Protein AF-A0A2H3SXL0-F1 (afdb_monomer)

Solvent-accessible surface area (backbone atoms only — not comparable to full-atom values): 7342 Å² total; per-residue (Å²): 121,72,56,45,96,79,16,32,22,72,13,14,60,85,78,70,38,66,89,42,38,58,94,63,51,88,73,89,79,75,56,72,68,58,49,50,48,44,46,44,68,33,35,50,31,64,29,36,54,74,67,65,62,63,56,54,51,46,49,56,38,41,76,73,72,44,81,71,60,75,36,33,37,27,50,45,68,53,33,50,78,38,54,91,48,42,65,59,55,35,55,49,27,75,74,65,36,80,85,53,59,82,86,55,67,75,38,79,56,24,50,33,62,69,35,34,47,70,71,54,60,80,87,78,81,130

InterPro domains:
  IPR059407 Domain of unknown function DUF8363 [PF27939] (4-64)

Foldseek 3Di:
DDADLQQAQACDLLVPDNPHHVVPDPDDDDPLVSLQVSQLLQFLAGYHPPPVVSLVSQVVCVVVPHDHHQGGHADSVVSNVCVVVVVVVVVVCVVVPSVPCPPRDGHQCTNGPVSVCVNDPPPPDD

Radius of gyration: 14.35 Å; Cα contacts (8 Å, |Δi|>4): 161; chains: 1; bounding box: 34×25×45 Å

pLDDT: mean 81.83, std 9.7, range [38.41, 93.0]

Structure (mmCIF, N/CA/C/O backbone):
data_AF-A0A2H3SXL0-F1
#
_entry.id   AF-A0A2H3SXL0-F1
#
loop_
_atom_site.group_PDB
_atom_site.id
_atom_site.type_symbol
_atom_site.label_atom_id
_atom_site.label_alt_id
_atom_site.label_comp_id
_atom_site.label_asym_id
_atom_site.label_entity_id
_atom_site.label_seq_id
_atom_site.pdbx_PDB_ins_code
_atom_site.Cartn_x
_atom_site.Cartn_y
_atom_site.Cartn_z
_atom_site.occupancy
_atom_site.B_iso_or_equiv
_atom_site.auth_seq_id
_atom_site.auth_comp_id
_atom_site.auth_asym_id
_atom_site.auth_atom_id
_atom_site.pdbx_PDB_model_num
ATOM 1 N N . MET A 1 1 ? 0.349 0.806 12.535 1.00 66.62 1 MET A N 1
ATOM 2 C CA . MET A 1 1 ? -0.705 1.446 11.715 1.00 66.62 1 MET A CA 1
ATOM 3 C C . MET A 1 1 ? -1.186 2.740 12.365 1.00 66.62 1 MET A C 1
ATOM 5 O O . MET A 1 1 ? -2.230 2.785 13.002 1.00 66.62 1 MET A O 1
ATOM 9 N N . LYS A 1 2 ? -0.429 3.826 12.196 1.00 69.19 2 LYS A N 1
ATOM 10 C CA . LYS A 1 2 ? -0.882 5.171 12.572 1.00 69.19 2 LYS A CA 1
ATOM 11 C C . LYS A 1 2 ? -1.095 5.959 11.284 1.00 69.19 2 LYS A C 1
ATOM 13 O O . LYS A 1 2 ? -0.175 6.605 10.792 1.00 69.19 2 LYS A O 1
ATOM 18 N N . ALA A 1 3 ? -2.269 5.788 10.679 1.00 69.06 3 ALA A N 1
ATOM 19 C CA . ALA A 1 3 ? -2.674 6.589 9.530 1.00 69.06 3 ALA A CA 1
ATOM 20 C C . ALA A 1 3 ? -3.177 7.951 10.018 1.00 69.06 3 ALA A C 1
ATOM 22 O O . ALA A 1 3 ? -3.824 8.047 11.058 1.00 69.06 3 ALA A O 1
ATOM 23 N N . SER A 1 4 ? -2.845 9.002 9.277 1.00 71.25 4 SER A N 1
ATOM 24 C CA . SER A 1 4 ? -3.413 10.334 9.470 1.00 71.25 4 SER A CA 1
ATOM 25 C C . SER A 1 4 ? -4.913 10.345 9.155 1.00 71.25 4 SER A C 1
ATOM 27 O O . SER A 1 4 ? -5.441 9.402 8.563 1.00 71.25 4 SER A O 1
ATOM 29 N N . GLU A 1 5 ? -5.592 11.446 9.475 1.00 68.56 5 GLU A N 1
ATOM 30 C CA . GLU A 1 5 ? -6.991 11.698 9.083 1.00 68.56 5 GLU A CA 1
ATOM 31 C C . GLU A 1 5 ? -7.210 11.594 7.562 1.00 68.56 5 GLU A C 1
ATOM 33 O O . GLU A 1 5 ? -8.303 11.289 7.090 1.00 68.56 5 GLU A O 1
ATOM 38 N N . HIS A 1 6 ? -6.145 11.762 6.775 1.00 70.44 6 HIS A N 1
ATOM 39 C CA . HIS A 1 6 ? -6.169 11.593 5.326 1.00 70.44 6 HIS A CA 1
ATOM 40 C C . HIS A 1 6 ? -6.053 10.135 4.867 1.00 70.44 6 HIS A C 1
ATOM 42 O O . HIS A 1 6 ? -5.984 9.894 3.667 1.00 70.44 6 HIS A O 1
ATOM 48 N N . GLY A 1 7 ? -6.029 9.164 5.783 1.00 70.88 7 GLY A N 1
ATOM 49 C CA . GLY A 1 7 ? -5.987 7.737 5.466 1.00 70.88 7 GLY A CA 1
ATOM 50 C C . GLY A 1 7 ? -4.611 7.218 5.044 1.00 70.88 7 GLY A C 1
ATOM 51 O O . GLY A 1 7 ? -4.503 6.112 4.525 1.00 70.88 7 GLY A O 1
ATOM 52 N N . LEU A 1 8 ? -3.551 8.000 5.269 1.00 79.25 8 LEU A N 1
ATOM 53 C CA . LEU A 1 8 ? -2.185 7.649 4.879 1.00 79.25 8 LEU A CA 1
ATOM 54 C C . LEU A 1 8 ? -1.213 7.729 6.043 1.00 79.25 8 LEU A C 1
ATOM 56 O O . LEU A 1 8 ? -1.361 8.566 6.937 1.00 79.25 8 LEU A O 1
ATOM 60 N N . MET A 1 9 ? -0.184 6.888 5.998 1.00 82.38 9 MET A N 1
ATOM 61 C CA . MET A 1 9 ? 0.894 6.879 6.981 1.00 82.38 9 MET A CA 1
ATOM 62 C C . MET A 1 9 ? 2.023 7.822 6.560 1.00 82.38 9 MET A C 1
ATOM 64 O O . MET A 1 9 ? 2.533 7.738 5.446 1.00 82.38 9 MET A O 1
ATOM 68 N N . LYS A 1 10 ? 2.412 8.723 7.466 1.00 82.75 10 LYS A N 1
ATOM 69 C CA . LYS A 1 10 ? 3.591 9.581 7.306 1.00 82.75 10 LYS A CA 1
ATOM 70 C C . LYS A 1 10 ? 4.805 8.823 7.826 1.00 82.75 10 LYS A C 1
ATOM 72 O O . LYS A 1 10 ? 4.890 8.574 9.023 1.00 82.75 10 LYS A O 1
ATOM 77 N N . GLY A 1 11 ? 5.686 8.420 6.923 1.00 82.38 11 GLY A N 1
ATOM 78 C CA . GLY A 1 11 ? 6.847 7.604 7.242 1.00 82.38 11 GLY A CA 1
ATOM 79 C C . GLY A 1 11 ? 7.587 7.174 5.984 1.00 82.38 11 GLY A C 1
ATOM 80 O O . GLY A 1 11 ? 7.357 7.728 4.906 1.00 82.38 11 GLY A O 1
ATOM 81 N N . CYS A 1 12 ? 8.453 6.183 6.126 1.00 82.00 12 CYS A N 1
ATOM 82 C CA . CYS A 1 12 ? 9.214 5.618 5.033 1.00 82.00 12 CYS A CA 1
ATOM 83 C C . CYS A 1 12 ? 8.630 4.245 4.694 1.00 82.00 12 CYS A C 1
ATOM 85 O O . CYS A 1 12 ? 8.670 3.356 5.554 1.00 82.00 12 CYS A O 1
ATOM 87 N N . PRO A 1 13 ? 8.087 4.053 3.476 1.00 77.75 13 PRO A N 1
ATOM 88 C CA . PRO A 1 13 ? 7.635 2.740 3.046 1.00 77.75 13 PRO A CA 1
ATOM 89 C C . PRO A 1 13 ? 8.784 1.735 3.070 1.00 77.75 13 PRO A C 1
ATOM 91 O O . PRO A 1 13 ? 8.591 0.650 3.601 1.00 77.75 13 PRO A O 1
ATOM 94 N N . TRP A 1 14 ? 9.981 2.117 2.612 1.00 76.50 14 TRP A N 1
ATOM 95 C CA . TRP A 1 14 ? 11.122 1.209 2.472 1.00 76.50 14 TRP A CA 1
ATOM 96 C C . TRP A 1 14 ? 11.646 0.660 3.787 1.00 76.50 14 TRP A C 1
ATOM 98 O O . TRP A 1 14 ? 11.790 -0.546 3.945 1.00 76.50 14 TRP A O 1
ATOM 108 N N . CYS A 1 15 ? 11.845 1.530 4.770 1.00 78.31 15 CYS A N 1
ATOM 109 C CA . CYS A 1 15 ? 12.236 1.102 6.108 1.00 78.31 15 CYS A CA 1
ATOM 110 C C . CYS A 1 15 ? 11.034 0.642 6.953 1.00 78.31 15 CYS A C 1
ATOM 112 O O . CYS A 1 15 ? 11.205 0.330 8.128 1.00 78.31 15 CYS A O 1
ATOM 114 N N . ASN A 1 16 ? 9.814 0.659 6.394 1.00 77.81 16 ASN A N 1
ATOM 115 C CA . ASN A 1 16 ? 8.550 0.369 7.076 1.00 77.81 16 ASN A CA 1
ATOM 116 C C . ASN A 1 16 ? 8.433 1.050 8.460 1.00 77.81 16 ASN A C 1
ATOM 118 O O . ASN A 1 16 ? 7.953 0.465 9.433 1.00 77.81 16 ASN A O 1
ATOM 122 N N . THR A 1 17 ? 8.869 2.307 8.555 1.00 79.19 17 THR A N 1
ATOM 123 C CA . THR A 1 17 ? 8.953 3.061 9.817 1.00 79.19 17 THR A CA 1
ATOM 124 C C . THR A 1 17 ? 8.214 4.389 9.726 1.00 79.19 17 THR A C 1
ATOM 126 O O . THR A 1 17 ? 7.967 4.915 8.642 1.00 79.19 17 THR A O 1
ATOM 129 N N . LEU A 1 18 ? 7.849 4.942 10.882 1.00 82.69 18 LEU A N 1
ATOM 130 C CA . LEU A 1 18 ? 7.284 6.289 11.012 1.00 82.69 18 LEU A CA 1
ATOM 131 C C . LEU A 1 18 ? 8.315 7.320 11.483 1.00 82.69 18 LEU A C 1
ATOM 133 O O . LEU A 1 18 ? 7.977 8.492 11.611 1.00 82.69 18 LEU A O 1
ATOM 137 N N . GLU A 1 19 ? 9.549 6.892 11.751 1.00 84.94 19 GLU A N 1
ATOM 138 C CA . GLU A 1 19 ? 10.606 7.740 12.313 1.00 84.94 19 GLU A CA 1
ATOM 139 C C . GLU A 1 19 ? 11.181 8.733 11.300 1.00 84.94 19 GLU A C 1
ATOM 141 O O . GLU A 1 19 ? 11.558 9.844 11.664 1.00 84.94 19 GLU A O 1
ATOM 146 N N . HIS A 1 20 ? 11.216 8.360 10.021 1.00 82.06 20 HIS A N 1
ATOM 147 C CA . HIS A 1 20 ? 11.657 9.225 8.933 1.00 82.06 20 HIS A CA 1
ATOM 148 C C . HIS A 1 20 ? 10.710 9.111 7.739 1.00 82.06 20 HIS A C 1
ATOM 150 O O . HIS A 1 20 ? 9.990 8.126 7.592 1.00 82.06 20 HIS A O 1
ATOM 156 N N . SER A 1 21 ? 10.687 10.139 6.893 1.00 82.56 21 SER A N 1
ATOM 157 C CA . SER A 1 21 ? 9.933 10.128 5.636 1.00 82.56 21 SER A CA 1
ATOM 158 C C . SER A 1 21 ? 10.751 9.488 4.518 1.00 82.56 21 SER A C 1
ATOM 160 O O . SER A 1 21 ? 11.973 9.426 4.614 1.00 82.56 21 SER A O 1
ATOM 162 N N . LEU A 1 22 ? 10.098 9.096 3.423 1.00 77.56 22 LEU A N 1
ATOM 163 C CA . LEU A 1 22 ? 10.788 8.648 2.210 1.00 77.56 22 LEU A CA 1
ATOM 164 C C . LEU A 1 22 ? 11.887 9.627 1.745 1.00 77.56 22 LEU A C 1
ATOM 166 O O . LEU A 1 22 ? 12.983 9.199 1.404 1.00 77.56 22 LEU A O 1
ATOM 170 N N . ALA A 1 23 ? 11.622 10.937 1.793 1.00 79.88 23 ALA A N 1
ATOM 171 C CA . ALA A 1 23 ? 12.577 11.970 1.380 1.00 79.88 23 ALA A CA 1
ATOM 172 C C . ALA A 1 23 ? 13.840 12.032 2.260 1.00 79.88 23 ALA A C 1
ATOM 174 O O . ALA A 1 23 ? 14.871 12.523 1.816 1.00 79.88 23 ALA A O 1
ATOM 175 N N . ASN A 1 24 ? 13.757 11.521 3.492 1.00 82.25 24 ASN A N 1
ATOM 176 C CA . ASN A 1 24 ? 14.852 11.491 4.460 1.00 82.25 24 ASN A CA 1
ATOM 177 C C . ASN A 1 24 ? 15.330 10.054 4.727 1.00 82.25 24 ASN A C 1
ATOM 179 O O . ASN A 1 24 ? 15.856 9.776 5.805 1.00 82.25 24 ASN A O 1
ATOM 183 N N . CYS A 1 25 ? 15.083 9.120 3.804 1.00 81.19 25 CYS A N 1
ATOM 184 C CA . CYS A 1 25 ? 15.519 7.741 3.972 1.00 81.19 25 CYS A CA 1
ATOM 185 C C . CYS A 1 25 ? 17.052 7.651 3.863 1.00 81.19 25 CYS A C 1
ATOM 187 O O . CYS A 1 25 ? 17.608 8.093 2.857 1.00 81.19 25 CYS A O 1
ATOM 189 N N . PRO A 1 26 ? 17.754 7.106 4.877 1.00 81.81 26 PRO A N 1
ATOM 190 C CA . PRO A 1 26 ? 19.208 6.947 4.829 1.00 81.81 26 PRO A CA 1
ATOM 191 C C . PRO A 1 26 ? 19.640 5.801 3.902 1.00 81.81 26 PRO A C 1
ATOM 193 O O . PRO A 1 26 ? 20.804 5.726 3.507 1.00 81.81 26 PRO A O 1
ATOM 196 N N . GLU A 1 27 ? 18.715 4.903 3.561 1.00 74.75 27 GLU A N 1
ATOM 197 C CA . GLU A 1 27 ? 18.965 3.796 2.649 1.00 74.75 27 GLU A CA 1
ATOM 198 C C . GLU A 1 27 ? 18.832 4.264 1.199 1.00 74.75 27 GLU A C 1
ATOM 200 O O . GLU A 1 27 ? 17.849 4.884 0.800 1.00 74.75 27 GLU A O 1
ATOM 205 N N . THR A 1 28 ? 19.858 3.981 0.399 1.00 61.69 28 THR A N 1
ATOM 206 C CA . THR A 1 28 ? 19.991 4.517 -0.964 1.00 61.69 28 THR A CA 1
ATOM 207 C C . THR A 1 28 ? 19.679 3.493 -2.053 1.00 61.69 28 THR A C 1
ATOM 209 O O . THR A 1 28 ? 19.610 3.861 -3.226 1.00 61.69 28 THR A O 1
ATOM 212 N N . LYS A 1 29 ? 19.489 2.212 -1.703 1.00 59.38 29 LYS A N 1
ATOM 213 C CA . LYS A 1 29 ? 19.186 1.141 -2.660 1.00 59.38 29 LYS A CA 1
ATOM 214 C C . LYS A 1 29 ? 18.271 0.093 -2.045 1.00 59.38 29 LYS A C 1
ATOM 216 O O . LYS A 1 29 ? 18.666 -0.609 -1.124 1.00 59.38 29 LYS A O 1
ATOM 221 N N . HIS A 1 30 ? 17.104 -0.066 -2.650 1.00 68.56 30 HIS A N 1
ATOM 222 C CA . HIS A 1 30 ? 16.232 -1.211 -2.431 1.00 68.56 30 HIS A CA 1
ATOM 223 C C . HIS A 1 30 ? 16.113 -1.927 -3.766 1.00 68.56 30 HIS A C 1
ATOM 225 O O . HIS A 1 30 ? 15.637 -1.332 -4.737 1.00 68.56 30 HIS A O 1
ATOM 231 N N . ASP A 1 31 ? 16.599 -3.163 -3.845 1.00 80.50 31 ASP A N 1
ATOM 232 C CA . ASP A 1 31 ? 16.345 -3.980 -5.025 1.00 80.50 31 ASP A CA 1
ATOM 233 C C . ASP A 1 31 ? 14.843 -4.288 -5.152 1.00 80.50 31 ASP A C 1
ATOM 235 O O . ASP A 1 31 ? 14.053 -4.097 -4.221 1.00 80.50 31 ASP A O 1
ATOM 239 N N . LEU A 1 32 ? 14.429 -4.729 -6.338 1.00 81.12 32 LEU A N 1
ATOM 240 C CA . LEU A 1 32 ? 13.022 -4.991 -6.628 1.00 81.12 32 LEU A CA 1
ATOM 241 C C . LEU A 1 32 ? 12.412 -6.029 -5.672 1.00 81.12 32 LEU A C 1
ATOM 243 O O . LEU A 1 32 ? 11.256 -5.895 -5.275 1.00 81.12 32 LEU A O 1
ATOM 247 N N . SER A 1 33 ? 13.187 -7.039 -5.276 1.00 80.94 33 SER A N 1
ATOM 248 C CA . SER A 1 33 ? 12.743 -8.095 -4.363 1.00 80.94 33 SER A CA 1
ATOM 249 C C . SER A 1 33 ? 12.405 -7.531 -2.984 1.00 80.94 33 SER A C 1
ATOM 251 O O . SER A 1 33 ? 11.323 -7.799 -2.463 1.00 80.94 33 SER A O 1
ATOM 253 N N . MET A 1 34 ? 13.279 -6.689 -2.431 1.00 79.81 34 MET A N 1
ATOM 254 C CA . MET A 1 34 ? 13.066 -6.002 -1.159 1.00 79.81 34 MET A CA 1
ATOM 255 C C . MET A 1 34 ? 11.855 -5.067 -1.228 1.00 79.81 34 MET A C 1
ATOM 257 O O . MET A 1 34 ? 11.053 -5.013 -0.296 1.00 79.81 34 MET A O 1
ATOM 261 N N . GLN A 1 35 ? 11.671 -4.356 -2.345 1.00 82.38 35 GLN A N 1
ATOM 262 C CA . GLN A 1 35 ? 10.506 -3.487 -2.520 1.00 82.38 35 GLN A CA 1
ATOM 263 C C . GLN A 1 35 ? 9.196 -4.289 -2.536 1.00 82.38 35 GLN A C 1
ATOM 265 O O . GLN A 1 35 ? 8.240 -3.921 -1.851 1.00 82.38 35 GLN A O 1
ATOM 270 N N . LEU A 1 36 ? 9.146 -5.406 -3.269 1.00 85.56 36 LEU A N 1
ATOM 271 C CA . LEU A 1 36 ? 7.976 -6.288 -3.293 1.00 85.56 36 LEU A CA 1
ATOM 272 C C . LEU A 1 36 ? 7.699 -6.912 -1.921 1.00 85.56 36 LEU A C 1
ATOM 274 O O . LEU A 1 36 ? 6.537 -7.004 -1.519 1.00 85.56 36 LEU A O 1
ATOM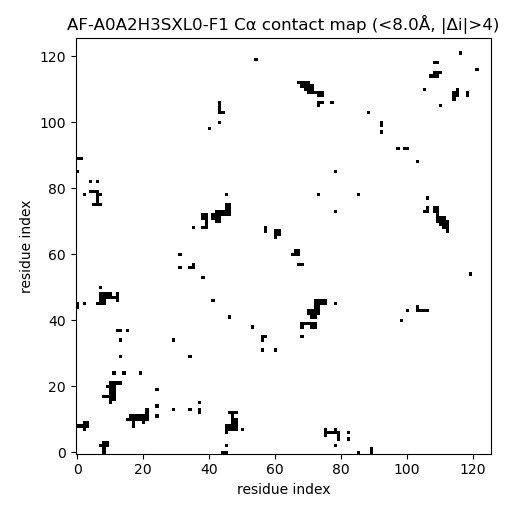 278 N N . GLU A 1 37 ? 8.743 -7.293 -1.183 1.00 83.88 37 GLU A N 1
ATOM 279 C CA . GLU A 1 37 ? 8.615 -7.795 0.185 1.00 83.88 37 GLU A CA 1
ATOM 280 C C . GLU A 1 37 ? 7.995 -6.740 1.103 1.00 83.88 37 GLU A C 1
ATOM 282 O O . GLU A 1 37 ? 7.017 -7.030 1.788 1.00 83.88 37 GLU A O 1
ATOM 287 N N . VAL A 1 38 ? 8.480 -5.498 1.065 1.00 82.19 38 VAL A N 1
ATOM 288 C CA . VAL A 1 38 ? 7.922 -4.381 1.841 1.00 82.19 38 VAL A CA 1
ATOM 289 C C . VAL A 1 38 ? 6.448 -4.141 1.501 1.00 82.19 38 VAL A C 1
ATOM 291 O O . VAL A 1 38 ? 5.622 -3.964 2.400 1.00 82.19 38 VAL A O 1
ATOM 294 N N . ILE A 1 39 ? 6.076 -4.179 0.219 1.00 86.31 39 ILE A N 1
ATOM 295 C CA . ILE A 1 39 ? 4.678 -4.026 -0.215 1.00 86.31 39 ILE A CA 1
ATOM 296 C C . ILE A 1 39 ? 3.822 -5.160 0.348 1.00 86.31 39 ILE A C 1
ATOM 298 O O . ILE A 1 39 ? 2.777 -4.911 0.956 1.00 86.31 39 ILE A O 1
ATOM 302 N N . GLN A 1 40 ? 4.298 -6.400 0.231 1.00 86.12 40 GLN A N 1
ATOM 303 C CA . GLN A 1 40 ? 3.639 -7.564 0.809 1.00 86.12 40 GLN A CA 1
ATOM 304 C C . GLN A 1 40 ? 3.581 -7.457 2.336 1.00 86.12 40 GLN A C 1
ATOM 306 O O . GLN A 1 40 ? 2.579 -7.860 2.925 1.00 86.12 40 GLN A O 1
ATOM 311 N N . MET A 1 41 ? 4.586 -6.885 3.007 1.00 82.38 41 MET A N 1
ATOM 312 C CA . MET A 1 41 ? 4.576 -6.651 4.453 1.00 82.38 41 MET A CA 1
ATOM 313 C C . MET A 1 41 ? 3.449 -5.713 4.881 1.00 82.38 41 MET A C 1
ATOM 315 O O . MET A 1 41 ? 2.957 -5.815 6.004 1.00 82.38 41 MET A O 1
ATOM 319 N N . ARG A 1 42 ? 3.015 -4.835 3.975 1.00 84.81 42 ARG A N 1
ATOM 320 C CA . ARG A 1 42 ? 1.946 -3.849 4.159 1.00 84.81 42 ARG A CA 1
ATOM 321 C C . ARG A 1 42 ? 0.583 -4.286 3.638 1.00 84.81 42 ARG A C 1
ATOM 323 O O . ARG A 1 42 ? -0.351 -3.488 3.686 1.00 84.81 42 ARG A O 1
ATOM 330 N N . ALA A 1 43 ? 0.447 -5.533 3.201 1.00 88.19 43 ALA A N 1
ATOM 331 C CA . ALA A 1 43 ? -0.835 -6.083 2.793 1.00 88.19 43 ALA A CA 1
ATOM 332 C C . ALA A 1 43 ? -1.902 -5.928 3.887 1.00 88.19 43 ALA A C 1
ATOM 334 O O . ALA A 1 43 ? -1.637 -6.200 5.061 1.00 88.19 43 ALA A O 1
ATOM 335 N N . ASN A 1 44 ? -3.111 -5.534 3.484 1.00 89.56 44 ASN A N 1
ATOM 336 C CA . ASN A 1 44 ? -4.245 -5.290 4.377 1.00 89.56 44 ASN A CA 1
ATOM 337 C C . ASN A 1 44 ? -3.950 -4.264 5.485 1.00 89.56 44 ASN A C 1
ATOM 339 O O . ASN A 1 44 ? -4.399 -4.411 6.617 1.00 89.56 44 ASN A O 1
ATOM 343 N N . MET A 1 45 ? -3.155 -3.238 5.181 1.00 89.25 45 MET A N 1
ATOM 344 C CA . MET A 1 45 ? -2.860 -2.125 6.085 1.00 89.25 45 MET A CA 1
ATOM 345 C C . MET A 1 45 ? -2.828 -0.801 5.313 1.00 89.25 45 MET A C 1
ATOM 347 O O . MET A 1 45 ? -2.654 -0.815 4.095 1.00 89.25 45 MET A O 1
ATOM 351 N N . PRO A 1 46 ? -2.939 0.364 5.982 1.00 87.62 46 PRO A N 1
A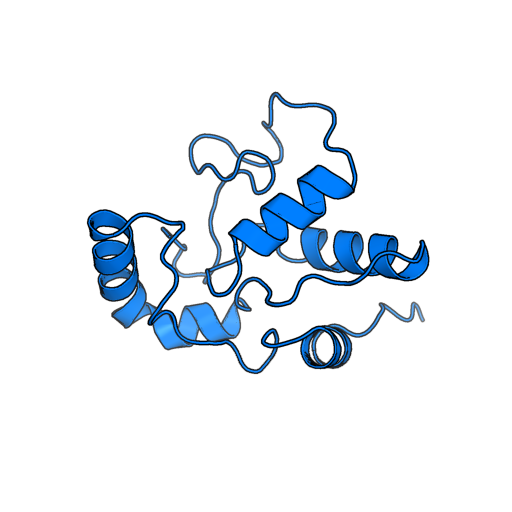TOM 352 C CA . PRO A 1 46 ? -2.857 1.653 5.300 1.00 87.62 46 PRO A CA 1
ATOM 353 C C . PRO A 1 46 ? -1.538 1.813 4.536 1.00 87.62 46 PRO A C 1
ATOM 355 O O . PRO A 1 46 ? -0.482 1.425 5.040 1.00 87.62 46 PRO A O 1
ATOM 358 N N . SER A 1 47 ? -1.570 2.427 3.356 1.00 85.12 47 SER A N 1
ATOM 359 C CA . SER A 1 47 ? -0.347 2.766 2.619 1.00 85.12 47 SER A CA 1
ATOM 360 C C . SER A 1 47 ? 0.412 3.941 3.257 1.00 85.12 47 SER A C 1
ATOM 362 O O . SER A 1 47 ? -0.160 4.774 3.971 1.00 85.12 47 SER A O 1
ATOM 364 N N . PHE A 1 48 ? 1.709 4.037 2.965 1.00 81.25 48 PHE A N 1
ATOM 365 C CA . PHE A 1 48 ? 2.497 5.242 3.223 1.00 81.25 48 PHE A CA 1
ATOM 366 C C . PHE A 1 48 ? 2.187 6.344 2.200 1.00 81.25 48 PHE A C 1
ATOM 368 O O . PHE A 1 48 ? 1.666 6.071 1.115 1.00 81.25 48 PHE A O 1
ATOM 375 N N . GLN A 1 49 ? 2.476 7.593 2.571 1.00 72.25 49 GLN A N 1
ATOM 376 C CA . GLN A 1 49 ? 2.587 8.697 1.619 1.00 72.25 49 GLN A CA 1
ATOM 377 C C . GLN A 1 49 ? 3.966 8.667 0.945 1.00 72.25 49 GLN A C 1
ATOM 379 O O . GLN A 1 49 ? 4.956 8.525 1.667 1.00 72.25 49 GLN A O 1
ATOM 384 N N . PRO A 1 50 ? 4.048 8.903 -0.376 1.00 65.56 50 PRO A N 1
ATOM 385 C CA . PRO A 1 50 ? 2.950 8.933 -1.351 1.00 65.56 50 PRO A CA 1
ATOM 386 C C . PRO A 1 50 ? 2.457 7.522 -1.739 1.00 65.56 50 PRO A C 1
ATOM 388 O O . PRO A 1 50 ? 3.195 6.546 -1.683 1.00 65.56 50 PRO A O 1
ATOM 391 N N . THR A 1 51 ? 1.178 7.410 -2.114 1.00 60.84 51 THR A N 1
ATOM 392 C CA . THR A 1 51 ? 0.497 6.126 -2.395 1.00 60.84 51 THR A CA 1
ATOM 393 C C . THR A 1 51 ? 0.823 5.556 -3.776 1.00 60.84 51 THR A C 1
ATOM 395 O O . THR A 1 51 ? 0.692 4.354 -3.966 1.00 60.84 51 THR A O 1
ATOM 398 N N . GLN A 1 52 ? 1.211 6.407 -4.731 1.00 60.97 52 GLN A N 1
ATOM 399 C CA . GLN A 1 52 ? 1.416 6.032 -6.136 1.00 60.97 52 GLN A CA 1
ATOM 400 C C . GLN A 1 52 ? 2.618 5.087 -6.321 1.00 60.97 52 GLN A C 1
ATOM 402 O O . GLN A 1 52 ? 2.552 4.150 -7.110 1.00 60.97 52 GLN A O 1
ATOM 407 N N . GLU A 1 53 ? 3.672 5.283 -5.526 1.00 75.19 53 GLU A N 1
ATOM 408 C CA . GLU A 1 53 ? 4.986 4.655 -5.728 1.00 75.19 53 GLU A CA 1
ATOM 409 C C . GLU A 1 53 ? 4.938 3.124 -5.725 1.00 75.19 53 GLU A C 1
ATOM 411 O O . GLU A 1 53 ? 5.577 2.477 -6.549 1.00 75.19 53 GLU A O 1
ATOM 416 N N . TRP A 1 54 ? 4.157 2.506 -4.832 1.00 83.88 54 TRP A N 1
ATOM 417 C CA . TRP A 1 54 ? 4.148 1.043 -4.737 1.00 83.88 54 TRP A CA 1
ATOM 418 C C . TRP A 1 54 ? 3.451 0.376 -5.928 1.00 83.88 54 TRP A C 1
ATOM 420 O O . TRP A 1 54 ? 3.819 -0.735 -6.307 1.00 83.88 54 TRP A O 1
ATOM 430 N N . ILE A 1 55 ? 2.451 1.037 -6.521 1.00 87.62 55 ILE A N 1
ATOM 431 C CA . ILE A 1 55 ? 1.706 0.493 -7.664 1.00 87.62 55 ILE A CA 1
ATOM 432 C C . ILE A 1 55 ? 2.645 0.405 -8.862 1.00 87.62 55 ILE A C 1
ATOM 434 O O . ILE A 1 55 ? 2.699 -0.626 -9.532 1.00 87.62 55 ILE A O 1
ATOM 438 N N . ASP A 1 56 ? 3.414 1.465 -9.098 1.00 86.50 56 ASP A N 1
ATOM 439 C CA . ASP A 1 56 ? 4.349 1.539 -10.216 1.00 86.50 56 ASP A CA 1
ATOM 440 C C . ASP A 1 56 ? 5.506 0.546 -10.057 1.00 86.50 56 ASP A C 1
ATOM 442 O O . ASP A 1 56 ? 5.886 -0.105 -11.031 1.00 86.50 56 ASP A O 1
ATOM 446 N N . VAL A 1 57 ? 5.971 0.309 -8.825 1.00 86.38 57 VAL A N 1
ATOM 447 C CA . VAL A 1 57 ? 6.922 -0.773 -8.519 1.00 86.38 57 VAL A CA 1
ATOM 448 C C . VAL A 1 57 ? 6.365 -2.148 -8.898 1.00 86.38 57 VAL A C 1
ATOM 450 O O . VAL A 1 57 ? 7.041 -2.917 -9.582 1.00 86.38 57 VAL A O 1
ATOM 453 N N . VAL A 1 58 ? 5.129 -2.475 -8.498 1.00 89.88 58 VAL A N 1
ATOM 454 C CA . VAL A 1 58 ? 4.530 -3.784 -8.824 1.00 89.88 58 VAL A CA 1
ATOM 455 C C . VAL A 1 58 ? 4.295 -3.914 -10.328 1.00 89.88 58 VAL A C 1
ATOM 457 O O . VAL A 1 58 ? 4.568 -4.971 -10.892 1.00 89.88 58 VAL A O 1
ATOM 460 N N . ARG A 1 59 ? 3.857 -2.846 -11.009 1.00 89.81 59 ARG A N 1
ATOM 461 C CA . ARG A 1 59 ? 3.721 -2.844 -12.476 1.00 89.81 59 ARG A CA 1
ATOM 462 C C . ARG A 1 59 ? 5.052 -3.128 -13.159 1.00 89.81 59 ARG A C 1
ATOM 464 O O . ARG A 1 59 ? 5.105 -3.996 -14.026 1.00 89.81 59 ARG A O 1
ATOM 471 N N . ALA A 1 60 ? 6.115 -2.431 -12.756 1.00 88.69 60 ALA A N 1
ATOM 472 C CA . ALA A 1 60 ? 7.453 -2.651 -13.291 1.00 88.69 60 ALA A CA 1
ATOM 473 C C . ALA A 1 60 ? 7.929 -4.087 -13.026 1.00 88.69 60 ALA A C 1
ATOM 475 O O . ALA A 1 60 ? 8.514 -4.711 -13.907 1.00 88.69 60 ALA A O 1
ATOM 476 N N . ALA A 1 61 ? 7.633 -4.650 -11.852 1.00 89.44 61 ALA A N 1
ATOM 477 C CA . ALA A 1 61 ? 7.961 -6.037 -11.542 1.00 89.44 61 ALA A CA 1
ATOM 478 C C . ALA A 1 61 ? 7.244 -7.031 -12.464 1.00 89.44 61 ALA A C 1
ATOM 480 O O . ALA A 1 61 ? 7.886 -7.901 -13.052 1.00 89.44 61 ALA A O 1
ATOM 481 N N . VAL A 1 62 ? 5.927 -6.878 -12.624 1.00 90.81 62 VAL A N 1
ATOM 482 C CA . VAL A 1 62 ? 5.109 -7.754 -13.474 1.00 90.81 62 VAL A CA 1
ATOM 483 C C . VAL A 1 62 ? 5.524 -7.644 -14.940 1.00 90.81 62 VAL A C 1
ATOM 485 O O . VAL A 1 62 ? 5.649 -8.663 -15.614 1.00 90.81 62 VAL A O 1
ATOM 488 N N . ALA A 1 63 ? 5.822 -6.434 -15.424 1.00 89.25 63 ALA A N 1
ATOM 489 C CA . ALA A 1 63 ? 6.340 -6.219 -16.777 1.00 89.25 63 ALA A CA 1
ATOM 490 C C . ALA A 1 63 ? 7.698 -6.909 -17.012 1.00 89.25 63 ALA A C 1
ATOM 492 O O . ALA A 1 63 ? 7.968 -7.365 -18.119 1.00 89.25 63 ALA A O 1
ATOM 493 N N . ASN A 1 64 ? 8.521 -7.041 -15.967 1.00 89.12 64 ASN A N 1
ATOM 494 C CA . ASN A 1 64 ? 9.791 -7.773 -15.992 1.00 89.12 64 ASN A CA 1
ATOM 495 C C . ASN A 1 64 ? 9.639 -9.28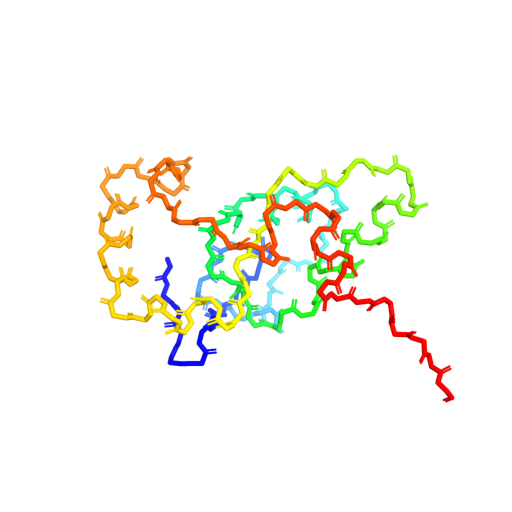7 -15.721 1.00 89.12 64 ASN A C 1
ATOM 497 O O . ASN A 1 64 ? 10.637 -9.983 -15.550 1.00 89.12 64 ASN A O 1
ATOM 501 N N . GLY A 1 65 ? 8.409 -9.815 -15.680 1.00 88.12 65 GLY A N 1
ATOM 502 C CA . GLY A 1 65 ? 8.135 -11.248 -15.531 1.00 88.12 65 GLY A CA 1
ATOM 503 C C . GLY A 1 65 ? 8.038 -11.754 -14.088 1.00 88.12 65 GLY A C 1
ATOM 504 O O . GLY A 1 65 ? 7.945 -12.963 -13.876 1.00 88.12 65 GLY A O 1
ATOM 505 N N . HIS A 1 66 ? 8.031 -10.870 -13.086 1.00 89.12 66 HIS A N 1
ATOM 506 C CA . HIS A 1 66 ? 7.790 -11.268 -11.697 1.00 89.12 66 HIS A CA 1
ATOM 507 C C . HIS A 1 66 ? 6.296 -11.483 -11.424 1.00 89.12 66 HIS A C 1
ATOM 509 O O . HIS A 1 66 ? 5.430 -10.819 -11.990 1.00 89.12 66 HIS A O 1
ATOM 515 N N . SER A 1 67 ? 5.980 -12.390 -10.499 1.00 88.06 67 SER A N 1
ATOM 516 C CA . SER A 1 67 ? 4.607 -12.532 -10.005 1.00 88.06 67 SER A CA 1
ATOM 517 C C . SER A 1 67 ? 4.243 -11.368 -9.074 1.00 88.06 67 SER A C 1
ATOM 519 O O . SER A 1 67 ? 5.073 -10.980 -8.246 1.00 88.06 67 SER A O 1
ATOM 521 N N . PRO A 1 68 ? 3.020 -10.817 -9.166 1.00 88.00 68 PRO A N 1
ATOM 522 C CA . PRO A 1 68 ? 2.579 -9.775 -8.252 1.00 88.00 68 PRO A CA 1
ATOM 523 C C . PRO A 1 68 ? 2.403 -10.322 -6.820 1.00 88.00 68 PRO A C 1
ATOM 525 O O . PRO A 1 68 ? 2.150 -11.518 -6.641 1.00 88.00 68 PRO A O 1
ATOM 528 N N . PRO A 1 69 ? 2.476 -9.455 -5.793 1.00 87.00 69 PRO A N 1
ATOM 529 C CA . PRO A 1 69 ? 2.066 -9.790 -4.433 1.00 87.00 69 PRO A CA 1
ATOM 530 C C . PRO A 1 69 ? 0.644 -10.363 -4.375 1.00 87.00 69 PRO A C 1
ATOM 532 O O . PRO A 1 69 ? -0.223 -10.030 -5.182 1.00 87.00 69 PRO A O 1
ATOM 535 N N . SER A 1 70 ? 0.389 -11.205 -3.374 1.00 86.06 70 SER A N 1
ATOM 536 C CA . SER A 1 70 ? -0.924 -11.850 -3.192 1.00 86.06 70 SER A CA 1
ATOM 537 C C . SER A 1 70 ? -1.992 -10.900 -2.654 1.00 86.06 70 SER A C 1
ATOM 539 O O . SER A 1 70 ? -3.178 -11.121 -2.858 1.00 86.06 70 SER A O 1
ATOM 541 N N . ASN A 1 71 ? -1.567 -9.887 -1.905 1.00 85.31 71 ASN A N 1
ATOM 542 C CA . ASN A 1 71 ? -2.420 -8.916 -1.240 1.00 85.31 71 ASN A CA 1
ATOM 543 C C . ASN A 1 71 ? -1.666 -7.588 -1.179 1.00 85.31 71 ASN A C 1
ATOM 545 O O . ASN A 1 71 ? -0.435 -7.575 -1.097 1.00 85.31 71 ASN A O 1
ATOM 549 N N . PHE A 1 72 ? -2.400 -6.481 -1.142 1.00 91.00 72 PHE A N 1
ATOM 550 C CA . PHE A 1 72 ? -1.819 -5.147 -1.251 1.00 91.00 72 PHE A CA 1
ATOM 551 C C . PHE A 1 72 ? -2.235 -4.238 -0.090 1.00 91.00 72 PHE A C 1
ATOM 553 O O . PHE A 1 72 ? -3.142 -4.571 0.685 1.00 91.00 72 PHE A O 1
ATOM 560 N N . PRO A 1 73 ? -1.550 -3.096 0.087 1.00 91.44 73 PRO A N 1
ATOM 561 C CA . PRO A 1 73 ? -1.993 -2.066 1.014 1.00 91.44 73 PRO A CA 1
ATOM 562 C C . PRO A 1 73 ? -3.412 -1.575 0.693 1.00 91.44 73 PRO A C 1
ATOM 564 O O . PRO A 1 73 ? -3.845 -1.562 -0.460 1.00 91.44 73 PRO A O 1
ATOM 567 N N . TRP A 1 74 ? -4.130 -1.132 1.722 1.00 91.69 74 TRP A N 1
ATOM 568 C CA . TRP A 1 74 ? -5.441 -0.506 1.579 1.00 91.69 74 TRP A CA 1
ATOM 569 C C . TRP A 1 74 ? -5.348 0.817 0.817 1.00 91.69 74 TRP A C 1
ATOM 571 O O . TRP A 1 74 ? -4.416 1.609 1.009 1.00 91.69 74 TRP A O 1
ATOM 581 N N . THR A 1 75 ? -6.372 1.099 0.019 1.00 89.75 75 THR A N 1
ATOM 582 C CA . THR A 1 75 ? -6.606 2.415 -0.566 1.00 89.75 75 THR A CA 1
ATOM 583 C C . THR A 1 75 ? -6.888 3.451 0.517 1.00 89.75 75 THR A C 1
ATOM 585 O O . THR A 1 75 ? -7.433 3.160 1.583 1.00 89.75 75 THR A O 1
ATOM 588 N N . ILE A 1 76 ? -6.595 4.715 0.209 1.00 88.38 76 ILE A N 1
ATOM 589 C CA . ILE A 1 76 ? -6.942 5.858 1.067 1.00 88.38 76 ILE A CA 1
ATOM 590 C C . ILE A 1 76 ? -8.425 5.840 1.440 1.00 88.38 76 ILE A C 1
ATOM 592 O O . ILE A 1 76 ? -8.790 6.101 2.587 1.00 88.38 76 ILE A O 1
ATOM 596 N N . GLN A 1 77 ? -9.282 5.557 0.457 1.00 88.75 77 GLN A N 1
ATOM 597 C CA . GLN A 1 77 ? -10.724 5.593 0.645 1.00 88.75 77 GLN A CA 1
ATOM 598 C C . GLN A 1 77 ? -11.174 4.520 1.635 1.00 88.75 77 GLN A C 1
ATOM 600 O O . GLN A 1 77 ? -11.973 4.815 2.520 1.00 88.75 77 GLN A O 1
ATOM 605 N N . PHE A 1 78 ? -10.609 3.317 1.549 1.00 90.75 78 PHE A N 1
ATOM 606 C CA . PHE A 1 78 ? -10.891 2.247 2.497 1.00 90.75 78 PHE A CA 1
ATOM 607 C C . PHE A 1 78 ? -10.361 2.554 3.901 1.00 90.75 78 PHE A C 1
ATOM 609 O O . PHE A 1 78 ? -11.049 2.345 4.894 1.00 90.75 78 PHE A O 1
ATOM 616 N N . VAL A 1 79 ? -9.175 3.156 4.021 1.00 89.88 79 VAL A N 1
ATOM 617 C CA . VAL A 1 79 ? -8.667 3.583 5.336 1.00 89.88 79 VAL A CA 1
ATOM 618 C C . VAL A 1 79 ? -9.611 4.602 5.988 1.00 89.88 79 VAL A C 1
ATOM 620 O O . VAL A 1 79 ? -9.836 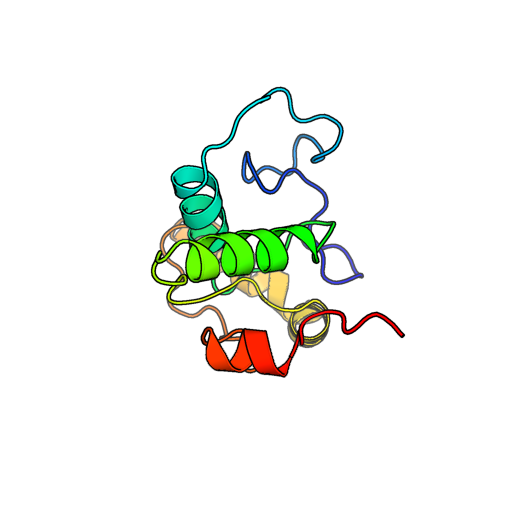4.545 7.198 1.00 89.88 79 VAL A O 1
ATOM 623 N N . LYS A 1 80 ? -10.200 5.513 5.200 1.00 88.69 80 LYS A N 1
ATOM 624 C CA . LYS A 1 80 ? -11.172 6.500 5.695 1.00 88.69 80 LYS A CA 1
ATOM 625 C C . LYS A 1 80 ? -12.462 5.855 6.201 1.00 88.69 80 LYS A C 1
ATOM 627 O O . LYS A 1 80 ? -12.960 6.283 7.239 1.00 88.69 80 LYS A O 1
ATOM 632 N N . THR A 1 81 ? -12.987 4.820 5.537 1.00 90.00 81 THR A N 1
ATOM 633 C CA . THR A 1 81 ? -14.178 4.102 6.042 1.00 90.00 81 THR A CA 1
ATOM 634 C C . THR A 1 81 ? -13.888 3.380 7.358 1.00 90.00 81 THR A C 1
ATOM 636 O O . THR A 1 81 ? -14.767 3.256 8.208 1.00 90.00 81 THR A O 1
ATOM 639 N N . LEU A 1 82 ? -12.636 2.967 7.567 1.00 87.56 82 LEU A N 1
ATOM 640 C CA . LEU A 1 82 ? -12.180 2.297 8.781 1.00 87.56 82 LEU A CA 1
ATOM 641 C C . LEU A 1 82 ? -11.706 3.242 9.888 1.00 87.56 82 LEU A C 1
ATOM 643 O O . LEU A 1 82 ? -11.328 2.742 10.946 1.00 87.56 82 LEU A O 1
ATOM 647 N N . HIS A 1 83 ? -11.722 4.566 9.695 1.00 82.56 83 HIS A N 1
ATOM 648 C CA . HIS A 1 83 ? -11.070 5.539 10.584 1.00 82.56 83 HIS A CA 1
ATOM 649 C C . HIS A 1 83 ? -11.358 5.299 12.079 1.00 82.56 83 HIS A C 1
ATOM 651 O O . HIS A 1 83 ? -10.430 5.176 12.880 1.00 82.56 83 HIS A O 1
ATOM 657 N N . ASN A 1 84 ? -12.632 5.106 12.436 1.00 84.19 84 ASN A N 1
ATOM 658 C CA . ASN A 1 84 ? -13.067 4.868 13.820 1.00 84.19 84 ASN A CA 1
ATOM 659 C C . ASN A 1 84 ? -12.616 3.508 14.391 1.00 84.19 84 ASN A C 1
ATOM 661 O O . ASN A 1 84 ? -12.539 3.336 15.606 1.00 84.19 84 ASN A O 1
ATOM 665 N N . SER A 1 85 ? -12.299 2.544 13.526 1.00 86.06 85 SER A N 1
ATOM 666 C CA . SER A 1 85 ? -11.896 1.177 13.885 1.00 86.06 85 SER A CA 1
ATOM 667 C C . SER A 1 85 ? -10.383 0.944 13.799 1.00 86.06 85 SER A C 1
ATOM 669 O O . SER A 1 85 ? -9.891 -0.065 14.303 1.00 86.06 85 SER A O 1
ATOM 671 N N . LEU A 1 86 ? -9.605 1.868 13.219 1.00 83.81 86 LEU A N 1
ATOM 672 C CA . LEU A 1 86 ? -8.150 1.710 13.063 1.00 83.81 86 LEU A CA 1
ATOM 673 C C . LEU A 1 86 ? -7.431 1.481 14.397 1.00 83.81 86 LEU A C 1
ATOM 675 O O . LEU A 1 86 ? -6.512 0.667 14.468 1.00 83.81 86 LEU A O 1
ATOM 679 N N . SER A 1 87 ? -7.871 2.144 15.469 1.00 84.19 87 SER A N 1
ATOM 680 C CA . SER A 1 87 ? -7.310 1.962 16.815 1.00 84.19 87 SER A CA 1
ATOM 681 C C . SER A 1 87 ? -7.574 0.562 17.384 1.00 84.19 87 SER A C 1
ATOM 683 O O . SER A 1 87 ? -6.763 0.028 18.142 1.00 84.19 87 SER A O 1
ATOM 685 N N . HIS A 1 88 ? -8.693 -0.067 17.014 1.00 86.50 88 HIS A N 1
ATOM 686 C CA . HIS A 1 88 ? -8.991 -1.446 17.382 1.00 86.50 88 HIS A CA 1
ATOM 687 C C . HIS A 1 88 ? -8.040 -2.413 16.671 1.00 86.50 88 HIS A C 1
ATOM 689 O O . HIS A 1 88 ? -7.388 -3.217 17.337 1.00 86.50 88 HIS A O 1
ATOM 695 N N . TYR A 1 89 ? -7.881 -2.273 15.352 1.00 86.88 89 TYR A N 1
ATOM 696 C CA . TYR A 1 89 ? -6.952 -3.103 14.584 1.00 86.88 89 TYR A CA 1
ATOM 697 C C . TYR A 1 89 ? -5.494 -2.901 15.009 1.00 86.88 89 TYR A C 1
ATOM 699 O O . TYR A 1 89 ? -4.752 -3.875 15.116 1.00 86.88 89 TYR A O 1
ATOM 707 N N . GLN A 1 90 ? -5.093 -1.665 15.329 1.00 84.00 90 GLN A N 1
ATOM 708 C CA . GLN A 1 90 ? -3.759 -1.378 15.855 1.00 84.00 90 GLN A CA 1
ATOM 709 C C . GLN A 1 90 ? -3.492 -2.134 17.158 1.00 84.00 90 GLN A C 1
ATOM 711 O O . GLN A 1 90 ? -2.487 -2.828 17.254 1.00 84.00 90 GLN A O 1
ATOM 716 N N . ARG A 1 91 ? -4.422 -2.077 18.123 1.00 84.69 91 ARG A N 1
ATOM 717 C CA . ARG A 1 91 ? -4.301 -2.821 19.389 1.00 84.69 91 ARG A CA 1
ATOM 718 C C . ARG A 1 91 ? -4.247 -4.331 19.181 1.00 84.69 91 ARG A C 1
ATOM 720 O O . ARG A 1 91 ? -3.589 -5.020 19.955 1.00 84.69 91 ARG A O 1
ATOM 727 N N . GLY A 1 92 ? -4.948 -4.844 18.170 1.00 82.81 92 GLY A N 1
ATOM 728 C CA . GLY A 1 92 ? -4.827 -6.237 17.749 1.00 82.81 92 GLY A CA 1
ATOM 729 C C . GLY A 1 92 ? -3.388 -6.558 17.352 1.00 82.81 92 GLY A C 1
ATOM 730 O O . GLY A 1 92 ? -2.765 -7.417 17.971 1.00 82.81 92 GLY A O 1
ATOM 731 N N . LEU A 1 93 ? -2.836 -5.809 16.394 1.00 82.88 93 LEU A N 1
ATOM 732 C CA . LEU A 1 93 ? -1.461 -5.995 15.920 1.00 82.88 93 LEU A CA 1
ATOM 733 C C . LEU A 1 93 ? -0.406 -5.797 17.014 1.00 82.88 93 LEU A C 1
ATOM 735 O O . LEU A 1 93 ? 0.556 -6.553 17.048 1.00 82.88 93 LEU A O 1
ATOM 739 N N . ASP A 1 94 ? -0.591 -4.849 17.933 1.00 83.38 94 ASP A N 1
ATOM 740 C CA . ASP A 1 94 ? 0.341 -4.632 19.050 1.00 83.38 94 ASP A CA 1
ATOM 741 C C . ASP A 1 94 ? 0.413 -5.849 19.990 1.00 83.38 94 ASP A C 1
ATOM 743 O O . ASP A 1 94 ? 1.437 -6.082 20.628 1.00 83.38 94 ASP A O 1
ATOM 747 N N . ARG A 1 95 ? -0.660 -6.651 20.069 1.00 83.00 95 ARG A N 1
ATOM 748 C CA . ARG A 1 95 ? -0.714 -7.868 20.897 1.00 83.00 95 ARG A CA 1
ATOM 749 C C . ARG A 1 95 ? -0.141 -9.096 20.202 1.00 83.00 95 ARG A C 1
ATOM 751 O O . ARG A 1 95 ? 0.459 -9.932 20.867 1.00 83.00 95 ARG A O 1
ATOM 758 N N . VAL A 1 96 ? -0.383 -9.244 18.898 1.00 80.50 96 VAL A N 1
ATOM 759 C CA . VAL A 1 96 ? -0.039 -10.469 18.146 1.00 80.50 96 VAL A CA 1
ATOM 760 C C . VAL A 1 96 ? 1.144 -10.307 17.186 1.00 80.50 96 VAL A C 1
ATOM 762 O O . VAL A 1 96 ? 1.581 -11.286 16.584 1.00 80.50 96 VAL A O 1
ATOM 765 N N . GLY A 1 97 ? 1.661 -9.087 17.042 1.00 77.38 97 GLY A N 1
ATOM 766 C CA . GLY A 1 97 ? 2.712 -8.706 16.102 1.00 77.38 97 GLY A CA 1
ATOM 767 C C . GLY A 1 97 ? 2.193 -8.367 14.698 1.00 77.38 97 GLY A C 1
ATOM 768 O O . GLY A 1 97 ? 1.218 -8.936 14.210 1.00 77.38 97 GLY A O 1
ATOM 769 N N . PHE A 1 98 ? 2.909 -7.477 13.997 1.00 69.75 98 PHE A N 1
ATOM 770 C CA . PHE A 1 98 ? 2.581 -7.009 12.634 1.00 69.75 98 PHE A CA 1
ATOM 771 C C . PHE A 1 98 ? 2.551 -8.113 11.561 1.00 69.75 98 PHE A C 1
ATOM 773 O O . PHE A 1 98 ? 1.968 -7.932 10.488 1.00 69.75 98 PHE A O 1
ATOM 780 N N . ASN A 1 99 ? 3.153 -9.268 11.847 1.00 70.69 99 ASN A N 1
ATOM 781 C CA . ASN A 1 99 ? 3.140 -10.426 10.955 1.00 70.69 99 ASN A CA 1
ATOM 782 C C . ASN A 1 99 ? 1.823 -11.212 11.036 1.00 70.69 99 ASN A C 1
ATOM 784 O O . ASN A 1 99 ? 1.472 -11.915 10.090 1.00 70.69 99 ASN A O 1
ATOM 788 N N . ASN A 1 100 ? 1.057 -11.071 12.123 1.00 74.81 100 ASN A N 1
ATOM 789 C CA . ASN A 1 100 ? -0.219 -11.755 12.285 1.00 74.81 100 ASN A CA 1
ATOM 790 C C . ASN A 1 100 ? -1.381 -10.853 11.848 1.00 74.81 100 ASN A C 1
ATOM 792 O O . ASN A 1 100 ? -2.047 -10.201 12.647 1.00 74.81 100 ASN A O 1
ATOM 796 N N . ARG A 1 101 ? -1.616 -10.843 10.534 1.00 75.94 101 ARG A N 1
ATOM 797 C CA . ARG A 1 101 ? -2.639 -10.019 9.862 1.00 75.94 101 ARG A CA 1
ATOM 798 C C . ARG A 1 101 ? -4.018 -10.676 9.828 1.00 75.94 101 ARG A C 1
ATOM 800 O O . ARG A 1 101 ? -4.927 -10.178 9.164 1.00 75.94 101 ARG A O 1
ATOM 807 N N . LYS A 1 102 ? -4.184 -11.813 10.511 1.00 74.81 102 LYS A N 1
ATOM 808 C CA . LYS A 1 102 ? -5.472 -12.502 10.600 1.00 74.81 102 LYS A CA 1
ATOM 809 C C . LYS A 1 102 ? -6.477 -11.584 11.299 1.00 74.81 102 LYS A C 1
ATOM 811 O O . LYS A 1 102 ? -6.237 -11.138 12.415 1.00 74.81 102 LYS A O 1
ATOM 816 N N . GLY A 1 103 ? -7.594 -11.308 10.628 1.00 79.81 103 GLY A N 1
ATOM 817 C CA . GLY A 1 103 ? -8.662 -10.444 11.143 1.00 79.81 103 GLY A CA 1
ATOM 818 C C . GLY A 1 103 ? -8.568 -8.973 10.728 1.00 79.81 103 GLY A C 1
ATOM 819 O O . GLY A 1 103 ? -9.459 -8.202 11.081 1.00 79.81 103 GLY A O 1
ATOM 820 N N . LEU A 1 104 ? -7.544 -8.577 9.962 1.00 88.31 104 LEU A N 1
ATOM 821 C CA . LEU A 1 104 ? -7.578 -7.290 9.271 1.00 88.31 104 LEU A CA 1
ATOM 822 C C . LEU A 1 104 ? -8.584 -7.354 8.110 1.00 88.31 104 LEU A C 1
ATOM 824 O O . LEU A 1 104 ? -8.645 -8.373 7.416 1.00 88.31 104 LEU A O 1
ATOM 828 N N . PRO A 1 105 ? -9.380 -6.296 7.891 1.00 91.75 105 PRO A N 1
ATOM 829 C CA . PRO A 1 105 ? -10.300 -6.247 6.767 1.00 91.75 105 PRO A CA 1
ATOM 830 C C . PRO A 1 105 ? -9.536 -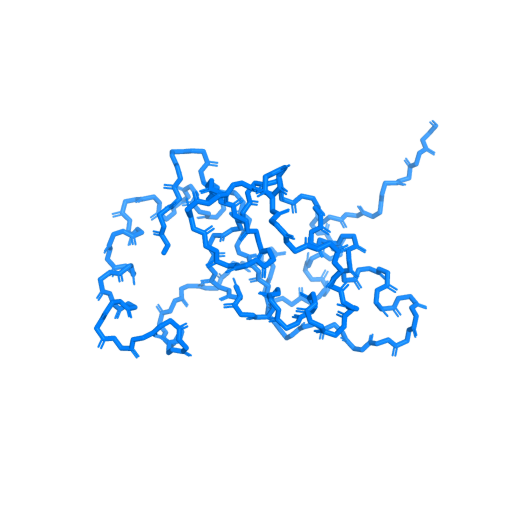6.222 5.438 1.00 91.75 105 PRO A C 1
ATOM 832 O O . PRO A 1 105 ? -8.408 -5.736 5.353 1.00 91.75 105 PRO A O 1
ATOM 835 N N . ILE A 1 106 ? -10.167 -6.748 4.395 1.00 92.31 106 ILE A N 1
ATOM 836 C CA . ILE A 1 106 ? -9.618 -6.773 3.038 1.00 92.31 106 ILE A CA 1
ATOM 837 C C . ILE A 1 106 ? -10.260 -5.630 2.256 1.00 92.31 106 ILE A C 1
ATOM 839 O O . ILE A 1 106 ? -11.486 -5.512 2.244 1.00 92.31 106 ILE A O 1
ATOM 843 N N . ASP A 1 107 ? -9.440 -4.800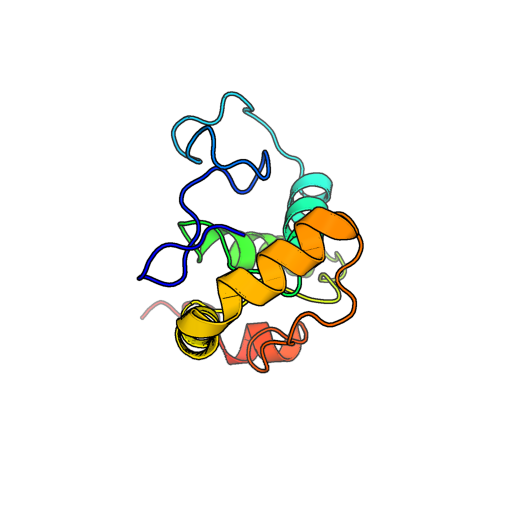 1.615 1.00 93.00 107 ASP A N 1
ATOM 844 C CA . ASP A 1 107 ? -9.925 -3.747 0.723 1.00 93.00 107 ASP A CA 1
ATOM 845 C C . ASP A 1 107 ? -10.334 -4.364 -0.626 1.00 93.00 107 ASP A C 1
ATOM 847 O O . ASP A 1 107 ? -9.480 -4.936 -1.305 1.00 93.00 107 ASP A O 1
ATOM 851 N N . PRO A 1 108 ? -11.607 -4.265 -1.053 1.00 92.56 108 PRO A N 1
ATOM 852 C CA . PRO A 1 108 ? -12.058 -4.821 -2.327 1.00 92.56 108 PRO A CA 1
ATOM 853 C C . PRO A 1 108 ? -11.339 -4.255 -3.557 1.00 92.56 108 PRO A C 1
ATOM 855 O O . PRO A 1 108 ? -11.280 -4.940 -4.578 1.00 92.56 108 PRO A O 1
ATOM 858 N N . ASP A 1 109 ? -10.811 -3.032 -3.474 1.00 92.12 109 ASP A N 1
ATOM 859 C CA . ASP A 1 109 ? -10.106 -2.375 -4.578 1.00 92.12 109 ASP A CA 1
ATO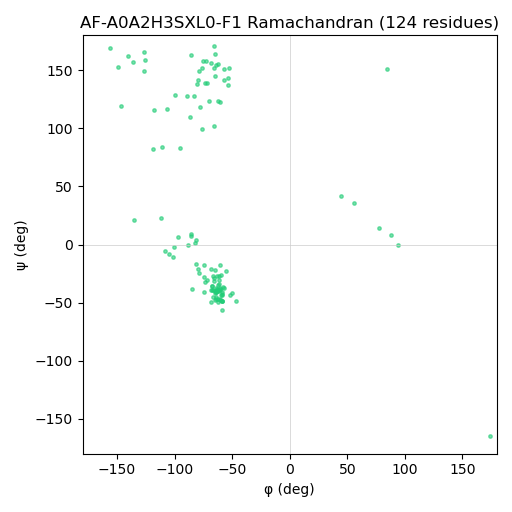M 860 C C . ASP A 1 109 ? -8.643 -2.836 -4.692 1.00 92.12 109 ASP A C 1
ATOM 862 O O . ASP A 1 109 ? -8.013 -2.628 -5.727 1.00 92.12 109 ASP A O 1
ATOM 866 N N . THR A 1 110 ? -8.090 -3.468 -3.651 1.00 92.12 110 THR A N 1
ATOM 867 C CA . THR A 1 110 ? -6.687 -3.923 -3.611 1.00 92.12 110 THR A CA 1
ATOM 868 C C . THR A 1 110 ? -6.527 -5.348 -3.060 1.00 92.12 110 THR A C 1
ATOM 870 O O . THR A 1 110 ? -5.447 -5.750 -2.626 1.00 92.12 110 THR A O 1
ATOM 873 N N . LYS A 1 111 ? -7.600 -6.148 -3.105 1.00 92.00 111 LYS A N 1
ATOM 874 C CA . LYS A 1 111 ? -7.629 -7.546 -2.636 1.00 92.00 111 LYS A CA 1
ATOM 875 C C . LYS A 1 111 ? -6.751 -8.498 -3.459 1.00 92.00 111 LYS A C 1
ATOM 877 O O . LYS A 1 111 ? -6.317 -9.517 -2.942 1.00 92.00 111 LYS A O 1
ATOM 882 N N . ASP A 1 112 ? -6.522 -8.173 -4.727 1.00 92.25 112 ASP A N 1
ATOM 883 C CA . ASP A 1 112 ? -5.744 -8.944 -5.694 1.00 92.25 112 ASP A CA 1
ATOM 884 C C . ASP A 1 112 ? -5.226 -8.013 -6.803 1.00 92.25 112 ASP A C 1
ATOM 886 O O . ASP A 1 112 ? -5.616 -6.844 -6.893 1.00 92.25 112 ASP A O 1
ATOM 890 N N . TRP A 1 113 ? -4.311 -8.523 -7.632 1.00 91.88 113 TRP A N 1
ATOM 891 C CA . TRP A 1 113 ? -3.662 -7.721 -8.669 1.00 91.88 113 TRP A CA 1
ATOM 892 C C . TRP A 1 113 ? -4.647 -7.222 -9.732 1.00 91.88 113 TRP A C 1
ATOM 894 O O . TRP A 1 113 ? -4.563 -6.071 -10.151 1.00 91.88 113 TRP A O 1
ATOM 904 N N . GLU A 1 114 ? -5.629 -8.041 -10.104 1.00 92.12 114 GLU A N 1
ATOM 905 C CA . GLU A 1 114 ? -6.680 -7.662 -11.052 1.00 92.12 114 GLU A CA 1
ATOM 906 C C . GLU A 1 114 ? -7.484 -6.451 -10.546 1.00 92.12 114 GLU A C 1
ATOM 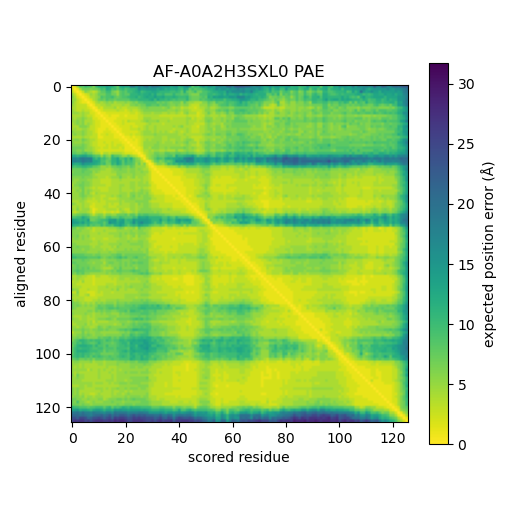908 O O . GLU A 1 114 ? -7.726 -5.489 -11.281 1.00 92.12 114 GLU A O 1
ATOM 913 N N . SER A 1 115 ? -7.845 -6.447 -9.260 1.00 92.94 115 SER A N 1
ATOM 914 C CA . SER A 1 115 ? -8.542 -5.324 -8.629 1.00 92.94 115 SER A CA 1
ATOM 915 C C . SER A 1 115 ? -7.680 -4.064 -8.614 1.00 92.94 115 SER A C 1
ATOM 917 O O . SER A 1 115 ? -8.186 -2.991 -8.952 1.00 92.94 115 SER A O 1
ATOM 919 N N . VAL A 1 116 ? -6.378 -4.199 -8.324 1.00 90.81 116 VAL A N 1
ATOM 920 C CA . VAL A 1 116 ? -5.418 -3.084 -8.380 1.00 90.81 116 VAL A CA 1
ATOM 921 C C . VAL A 1 116 ? -5.348 -2.499 -9.790 1.00 90.81 116 VAL A C 1
ATOM 923 O O . VAL A 1 116 ? -5.450 -1.284 -9.939 1.00 90.81 116 VAL A O 1
ATOM 926 N N . GLN A 1 117 ? -5.230 -3.332 -10.827 1.00 90.31 117 GLN A N 1
ATOM 927 C CA . GLN A 1 117 ? -5.169 -2.874 -12.221 1.00 90.31 117 GLN A CA 1
ATOM 928 C C . GLN A 1 117 ? -6.446 -2.142 -12.647 1.00 90.31 117 GLN A C 1
ATOM 930 O O . GLN A 1 117 ? -6.379 -1.121 -13.327 1.00 90.31 117 GLN A O 1
ATOM 935 N N . ARG A 1 118 ? -7.614 -2.630 -12.215 1.00 90.38 118 ARG A N 1
ATOM 936 C CA . ARG A 1 118 ? -8.905 -1.985 -12.487 1.00 90.38 118 ARG A CA 1
ATOM 937 C C . ARG A 1 118 ? -9.054 -0.652 -11.754 1.00 90.38 118 ARG A C 1
ATOM 939 O O . ARG A 1 118 ? -9.618 0.289 -12.308 1.00 90.38 118 ARG A O 1
ATOM 946 N N . LYS A 1 119 ? -8.584 -0.568 -10.505 1.00 89.75 119 LYS A N 1
ATOM 947 C CA . LYS A 1 119 ? -8.678 0.650 -9.688 1.00 89.75 119 LYS A CA 1
ATOM 948 C C . LYS A 1 119 ? -7.695 1.724 -10.136 1.00 89.75 119 LYS A C 1
ATOM 950 O O . LYS A 1 119 ? -8.025 2.909 -10.136 1.0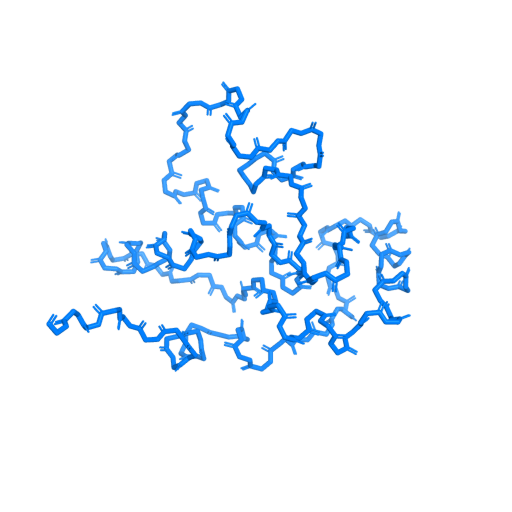0 89.75 119 LYS A O 1
ATOM 955 N N . PHE A 1 120 ? -6.489 1.295 -10.474 1.00 87.06 120 PHE A N 1
ATOM 956 C CA . PHE A 1 120 ? -5.387 2.132 -10.897 1.00 87.06 120 PHE A CA 1
ATOM 957 C C . PHE A 1 120 ? -5.017 1.700 -12.314 1.00 87.06 120 PHE A C 1
ATOM 959 O O . PHE A 1 120 ? -4.089 0.900 -12.485 1.00 87.06 120 PHE A O 1
ATOM 966 N N . PRO A 1 121 ? -5.731 2.192 -13.340 1.00 79.38 121 PRO A N 1
ATOM 967 C CA . PRO A 1 121 ? -5.315 1.967 -14.712 1.00 79.38 121 PRO A CA 1
ATOM 968 C C . PRO A 1 121 ? -3.939 2.615 -14.954 1.00 79.38 121 PRO A C 1
ATOM 970 O O . PRO A 1 121 ? -3.540 3.532 -14.217 1.00 79.38 121 PRO A O 1
ATOM 973 N N . PRO A 1 122 ? -3.169 2.131 -15.942 1.00 73.38 122 PRO A N 1
ATOM 974 C CA . PRO A 1 122 ? -1.989 2.848 -16.406 1.00 73.38 122 PRO A CA 1
ATOM 975 C C . PRO A 1 122 ? -2.392 4.278 -16.780 1.00 73.38 122 PRO A C 1
ATOM 977 O O . PRO A 1 122 ? -3.484 4.497 -17.302 1.00 73.38 122 PRO A O 1
ATOM 980 N N . PHE A 1 123 ? -1.530 5.256 -16.504 1.00 63.34 123 PHE A N 1
ATOM 981 C CA . PHE A 1 123 ? -1.730 6.595 -17.047 1.00 63.34 123 PHE A CA 1
ATOM 982 C C . PHE A 1 123 ? -1.566 6.511 -18.570 1.00 63.34 123 PHE A C 1
ATOM 984 O O . PHE A 1 123 ? -0.447 6.423 -19.071 1.00 63.34 123 PHE A O 1
ATOM 991 N N . GLU A 1 124 ? -2.676 6.505 -19.304 1.00 53.16 124 GLU A N 1
ATOM 992 C CA . GLU A 1 124 ? -2.677 6.802 -20.733 1.00 53.16 124 GLU A CA 1
ATOM 993 C C . GLU A 1 124 ? -2.532 8.320 -20.856 1.00 53.16 124 GLU A C 1
ATOM 995 O O . GLU A 1 124 ? -3.469 9.078 -20.603 1.00 53.16 124 GLU A O 1
ATOM 1000 N N . GLY A 1 125 ? -1.306 8.780 -21.115 1.00 45.75 125 GLY A N 1
ATOM 1001 C CA . GLY A 1 125 ? -1.064 10.178 -21.447 1.00 45.75 125 GLY A CA 1
ATOM 1002 C C . GLY A 1 125 ? -1.828 10.532 -22.721 1.00 45.75 125 GLY A C 1
ATOM 1003 O O . GLY A 1 125 ? -1.633 9.876 -23.743 1.00 45.75 125 GLY A O 1
ATOM 1004 N N . TYR A 1 126 ? -2.701 11.536 -22.633 1.00 38.41 126 TYR A N 1
ATOM 1005 C CA . TYR A 1 126 ? -3.227 12.256 -23.794 1.00 38.41 126 TYR A CA 1
ATOM 1006 C C . TYR A 1 126 ? -2.222 13.313 -24.247 1.00 38.41 126 TYR A C 1
ATOM 1008 O O . TYR A 1 126 ? -1.628 13.966 -23.355 1.00 38.41 126 TYR A O 1
#

Sequence (126 aa):
MKASEHGLMKGCPWCNTLEHSLANCPETKHDLSMQLEVIQMRANMPSFQPTQEWIDVVRAAVANGHSPPSNFPWTIQFVKTLHNSLSHYQRGLDRVGFNNRKGLPIDPDTKDWESVQRKFPPFEGY

Mean predicted aligned error: 6.12 Å

Organism: Fusarium oxysporum (NCBI:txid5507)

Secondary structure (DSSP, 8-state):
----TTS-B-SBTTTTBSSS-GGG-S-----HHHHHHHHHHTTTSBPBSSSHHHHHHHHHHHHTTPPPPSS-PBPHHHHHHTGGGHHHHHHHHHHH-TT--TTPPPPTTTSSHHHHHHHS------